Protein AF-A0A961I0B4-F1 (afdb_monomer_lite)

Sequence (140 aa):
NTEQLAGLAADLTLNHTPTVVWEIRMLVVLLFLANAFLKFVWAHRLFGYCSVLMAAVPNKADEALAYPRAEQAAELSITAARSFNRAMRSVYFALAALGWLLGPVPLIVAVVLTVGVLYRREFASHSREILLRIPPGTQT

Foldseek 3Di:
DVVVVVVVVVVVVVPPPPVVVLVVLVVLLVVLLVLLVVLLVVLVVLLVVLVVLQVVADPDCPDPCNVVSPVVSVVSNVVSVVSNVVSVLSNLVSQLSVLCSVPDVSSVVSVVVSVVVVCCCPVVDPPVVVVPDDPPPDDD

Radius of gyration: 25.48 Å; 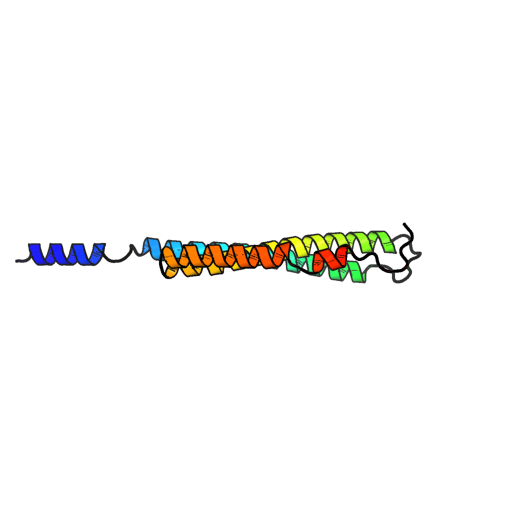chains: 1; bounding box: 40×29×90 Å

pLDDT: mean 83.79, std 14.4, range [50.91, 98.06]

Structure (mmCIF, N/CA/C/O backbone):
data_AF-A0A961I0B4-F1
#
_entry.id   AF-A0A961I0B4-F1
#
loop_
_atom_site.group_PDB
_atom_site.id
_atom_site.type_symbol
_atom_site.label_atom_id
_atom_site.label_alt_id
_atom_site.label_comp_id
_atom_site.label_asym_id
_atom_site.label_entity_id
_atom_site.label_seq_id
_atom_site.pdbx_PDB_ins_code
_atom_site.Cartn_x
_atom_site.Cartn_y
_atom_site.Cartn_z
_atom_site.occupancy
_atom_site.B_iso_or_equiv
_atom_site.auth_seq_id
_atom_site.auth_comp_id
_atom_site.auth_asym_id
_atom_site.auth_atom_id
_atom_site.pdbx_PDB_model_num
ATOM 1 N N . ASN A 1 1 ? -18.815 13.421 57.529 1.00 54.78 1 ASN A N 1
ATOM 2 C CA . ASN A 1 1 ? -19.288 13.843 56.189 1.00 54.78 1 ASN A CA 1
ATOM 3 C C . ASN A 1 1 ? -18.176 13.943 55.136 1.00 54.78 1 ASN A C 1
ATOM 5 O O . ASN A 1 1 ? -18.460 14.166 53.971 1.00 54.78 1 ASN A O 1
ATOM 9 N N . THR A 1 2 ? -16.911 13.751 55.514 1.00 59.81 2 THR A N 1
ATOM 10 C CA . THR A 1 2 ? -15.741 13.746 54.618 1.00 59.81 2 THR A CA 1
ATOM 11 C C . THR A 1 2 ? -15.567 12.429 53.852 1.00 59.81 2 THR A C 1
ATOM 13 O O . THR A 1 2 ? -15.086 12.445 52.727 1.00 59.81 2 THR A O 1
ATOM 16 N N . GLU A 1 3 ? -16.021 11.302 54.407 1.00 61.94 3 GLU A N 1
ATOM 17 C CA . GLU A 1 3 ? -15.930 9.981 53.761 1.00 61.94 3 GLU A CA 1
ATOM 18 C C . GLU A 1 3 ? -16.855 9.837 52.541 1.00 61.94 3 GLU A C 1
ATOM 20 O O . GLU A 1 3 ? -16.451 9.266 51.533 1.00 61.94 3 GLU A O 1
ATOM 25 N N . GLN A 1 4 ? -18.057 10.428 52.573 1.00 66.31 4 GLN A N 1
ATOM 26 C CA . GLN A 1 4 ? -18.955 10.463 51.406 1.00 66.31 4 GLN A CA 1
ATOM 27 C C . GLN A 1 4 ? -18.400 11.341 50.274 1.00 66.31 4 GLN A C 1
ATOM 29 O O . GLN A 1 4 ? -18.538 10.991 49.105 1.00 66.31 4 GLN A O 1
ATOM 34 N N . LEU A 1 5 ? -17.725 12.446 50.609 1.00 62.03 5 LEU A N 1
ATOM 35 C CA . LEU A 1 5 ? -17.072 13.321 49.627 1.00 62.03 5 LEU A CA 1
ATOM 36 C C . LEU A 1 5 ? -15.836 12.657 49.001 1.00 62.03 5 LEU A C 1
ATOM 38 O O . LEU A 1 5 ? -15.619 12.785 47.799 1.00 62.03 5 LEU A O 1
ATOM 42 N N . ALA A 1 6 ? -15.062 11.906 49.789 1.00 68.44 6 ALA A N 1
ATOM 43 C CA . ALA A 1 6 ? -13.939 11.114 49.291 1.00 68.44 6 ALA A CA 1
ATOM 44 C C . ALA A 1 6 ? -14.404 9.954 48.390 1.00 68.44 6 ALA A C 1
ATOM 46 O O . ALA A 1 6 ? -13.803 9.716 47.345 1.00 68.44 6 ALA A O 1
ATOM 47 N N . GLY A 1 7 ? -15.506 9.283 48.751 1.00 67.12 7 GLY A N 1
ATOM 48 C CA . GLY A 1 7 ? -16.126 8.238 47.932 1.00 67.12 7 GLY A CA 1
ATOM 49 C C . GLY A 1 7 ? -16.652 8.764 46.594 1.00 67.12 7 GLY A C 1
ATOM 50 O O . GLY A 1 7 ? -16.398 8.155 45.562 1.00 67.12 7 GLY A O 1
ATOM 51 N N . LEU A 1 8 ? -17.293 9.938 46.587 1.00 66.50 8 LEU A N 1
ATOM 52 C CA . LEU A 1 8 ? -17.751 10.605 45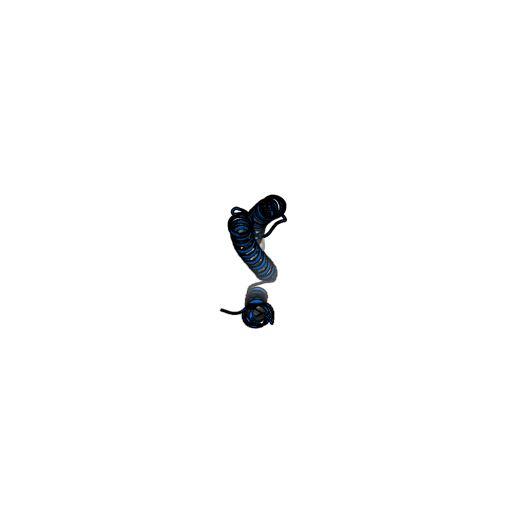.361 1.00 66.50 8 LEU A CA 1
ATOM 53 C C . LEU A 1 8 ? -16.585 11.077 44.479 1.00 66.50 8 LEU A C 1
ATOM 55 O O . LEU A 1 8 ? -16.643 10.927 43.263 1.00 66.50 8 LEU A O 1
ATOM 59 N N . ALA A 1 9 ? -15.507 11.607 45.064 1.00 62.38 9 ALA A N 1
ATOM 60 C CA . ALA A 1 9 ? -14.311 12.001 44.315 1.00 62.38 9 ALA A CA 1
ATOM 61 C C . ALA A 1 9 ? -13.579 10.792 43.692 1.00 62.38 9 ALA A C 1
ATOM 63 O O . ALA A 1 9 ? -13.066 10.879 42.573 1.00 62.38 9 ALA A O 1
ATOM 64 N N . ALA A 1 10 ? -13.562 9.650 44.384 1.00 64.56 10 ALA A N 1
ATOM 65 C CA . ALA A 1 10 ? -13.025 8.399 43.851 1.00 64.56 10 ALA A CA 1
ATOM 66 C C . ALA A 1 10 ? -13.905 7.833 42.720 1.00 64.56 10 ALA A C 1
ATOM 68 O O . ALA A 1 10 ? -13.391 7.402 41.692 1.00 64.56 10 ALA A O 1
ATOM 69 N N . ASP A 1 11 ? -15.229 7.917 42.853 1.00 63.56 11 ASP A N 1
ATOM 70 C CA . ASP A 1 11 ? -16.171 7.465 41.823 1.00 63.56 11 ASP A CA 1
ATOM 71 C C . ASP A 1 11 ? -16.140 8.372 40.570 1.00 63.56 11 ASP A C 1
ATOM 73 O O . ASP A 1 11 ? -16.215 7.902 39.435 1.00 63.56 11 ASP A O 1
ATOM 77 N N . LEU A 1 12 ? -15.901 9.679 40.740 1.00 58.78 12 LEU A N 1
ATOM 78 C CA . LEU A 1 12 ? -15.675 10.627 39.637 1.00 58.78 12 LEU A CA 1
ATOM 79 C C . LEU A 1 12 ? -14.343 10.408 38.900 1.00 58.78 12 LEU A C 1
ATOM 81 O O . LEU A 1 12 ? -14.279 10.623 37.689 1.00 58.78 12 LEU A O 1
ATOM 85 N N . THR A 1 13 ? -13.289 9.969 39.593 1.00 58.91 13 THR A N 1
ATOM 86 C CA . THR A 1 13 ? -11.993 9.667 38.954 1.00 58.91 13 THR A CA 1
ATOM 87 C C . THR A 1 13 ? -11.989 8.308 38.248 1.00 58.91 13 THR A C 1
ATOM 89 O O . THR A 1 13 ? -11.314 8.165 37.229 1.00 58.91 13 THR A O 1
ATOM 92 N N . LEU A 1 14 ? -12.793 7.342 38.707 1.00 55.94 14 LEU A N 1
ATOM 93 C CA . LEU A 1 14 ? -12.959 6.027 38.070 1.00 55.94 14 LEU A CA 1
ATOM 94 C C . LEU A 1 14 ? -13.853 6.048 36.815 1.00 55.94 14 LEU A C 1
ATOM 96 O O . LEU A 1 14 ? -13.714 5.178 35.957 1.00 55.94 14 LEU A O 1
ATOM 100 N N . ASN A 1 15 ? -14.734 7.046 36.675 1.00 54.53 15 ASN A N 1
ATOM 101 C CA . ASN A 1 15 ? -15.618 7.213 35.511 1.00 54.53 15 ASN A CA 1
ATOM 102 C C . ASN A 1 15 ? -14.997 8.008 34.346 1.00 54.53 15 ASN A C 1
ATOM 104 O O . ASN A 1 15 ? -15.609 8.134 33.281 1.00 54.53 15 ASN A O 1
ATOM 108 N N . HIS A 1 16 ? -13.770 8.516 34.487 1.00 56.84 16 HIS A N 1
ATOM 109 C CA . HIS A 1 16 ? -12.987 8.889 33.315 1.00 56.84 16 HIS A CA 1
ATOM 110 C C . HIS A 1 16 ? -12.568 7.592 32.631 1.00 56.84 16 HIS A C 1
ATOM 112 O O . HIS A 1 16 ? -11.863 6.782 33.227 1.00 56.84 16 HIS A O 1
ATOM 118 N N . THR A 1 17 ? -12.995 7.381 31.378 1.00 57.62 17 THR A N 1
ATOM 119 C CA . THR A 1 17 ? -12.351 6.374 30.518 1.00 57.62 17 THR A CA 1
ATOM 120 C C . THR A 1 17 ? -10.847 6.519 30.743 1.00 57.62 17 THR A C 1
ATOM 122 O O . THR A 1 17 ? -10.367 7.639 30.549 1.00 57.62 17 THR A O 1
ATOM 125 N N . PRO A 1 18 ? -10.129 5.480 31.221 1.00 74.38 18 PRO A N 1
ATOM 126 C CA . PRO A 1 18 ? -8.760 5.660 31.684 1.00 74.38 18 PRO A CA 1
ATOM 127 C C . PRO A 1 18 ? -7.991 6.380 30.585 1.00 74.38 18 PRO A C 1
ATOM 129 O O . PRO A 1 18 ? -8.074 5.944 29.439 1.00 74.38 18 PRO A O 1
ATOM 132 N N . THR A 1 19 ? -7.312 7.491 30.880 1.00 76.12 19 THR A N 1
ATOM 133 C CA . THR A 1 19 ? -6.620 8.319 29.868 1.00 76.12 19 THR A CA 1
ATOM 134 C C . THR A 1 19 ? -5.760 7.456 28.935 1.00 76.12 19 THR A C 1
ATOM 136 O O . THR A 1 19 ? -5.755 7.637 27.719 1.00 76.12 19 THR A O 1
ATOM 139 N N . VAL A 1 20 ? -5.185 6.396 29.507 1.00 81.88 20 VAL A N 1
ATOM 140 C CA . VAL A 1 20 ? -4.482 5.293 28.845 1.00 81.88 20 VAL A CA 1
ATOM 141 C C . VAL A 1 20 ? -5.266 4.667 27.679 1.00 81.88 20 VAL A C 1
ATOM 143 O O . VAL A 1 20 ? -4.708 4.423 26.617 1.00 81.88 20 VAL A O 1
ATOM 146 N N . VAL A 1 21 ? -6.567 4.400 27.823 1.00 83.56 21 VAL A N 1
ATOM 147 C CA . VAL A 1 21 ? -7.411 3.836 26.754 1.00 83.56 21 VAL A CA 1
ATOM 148 C C . VAL A 1 21 ? -7.504 4.797 25.573 1.00 83.56 21 VAL A C 1
ATOM 150 O O . VAL A 1 21 ? -7.456 4.360 24.426 1.00 83.56 21 VAL A O 1
ATOM 153 N N . TRP A 1 22 ? -7.631 6.098 25.827 1.00 84.25 22 TRP A N 1
ATOM 154 C CA . TRP A 1 22 ? -7.699 7.095 24.761 1.00 84.25 22 TRP A CA 1
ATOM 155 C C . TRP A 1 22 ? -6.348 7.250 24.049 1.00 84.25 22 TRP A C 1
ATOM 157 O O . TRP A 1 22 ? -6.301 7.237 22.818 1.00 84.25 22 TRP A O 1
ATOM 167 N N . GLU A 1 23 ? -5.250 7.268 24.809 1.00 87.88 23 GLU A N 1
ATOM 168 C CA . GLU A 1 23 ? -3.880 7.236 24.280 1.00 87.88 23 GLU A CA 1
ATOM 169 C C . GLU A 1 23 ? -3.641 6.002 23.399 1.00 87.88 23 GLU A C 1
ATOM 171 O O . GLU A 1 23 ? -3.147 6.127 22.279 1.00 87.88 23 GLU A O 1
ATOM 176 N N . ILE A 1 24 ? -4.069 4.814 23.843 1.00 89.56 24 ILE A N 1
ATOM 177 C CA . ILE A 1 24 ? -3.967 3.575 23.061 1.00 89.56 24 ILE A CA 1
ATOM 178 C C . ILE A 1 24 ? -4.748 3.685 21.747 1.00 89.56 24 ILE A C 1
ATOM 180 O O . ILE A 1 24 ? -4.228 3.299 20.699 1.00 89.56 24 ILE A O 1
ATOM 184 N N . ARG A 1 25 ? -5.972 4.232 21.756 1.00 88.81 25 ARG A N 1
ATOM 185 C CA . ARG A 1 25 ? -6.758 4.412 20.519 1.00 88.81 25 ARG A CA 1
ATOM 186 C C . ARG A 1 25 ? -6.023 5.300 19.515 1.00 88.81 25 ARG A C 1
ATOM 188 O O . ARG A 1 25 ? -5.968 4.967 18.331 1.00 88.81 25 ARG A O 1
ATOM 195 N N . MET A 1 26 ? -5.427 6.395 19.985 1.00 91.31 26 MET A N 1
ATOM 196 C CA . MET A 1 26 ? -4.627 7.283 19.140 1.00 91.31 26 MET A CA 1
ATOM 197 C C . MET A 1 26 ? -3.359 6.612 18.623 1.00 91.31 26 MET A C 1
ATOM 199 O O . MET A 1 26 ? -3.058 6.730 17.435 1.00 91.31 26 MET A O 1
ATOM 203 N N . LEU A 1 27 ? -2.649 5.868 19.474 1.00 94.19 27 LEU A N 1
ATOM 204 C CA . LEU A 1 27 ? -1.464 5.109 19.076 1.00 94.19 27 LEU A CA 1
ATOM 205 C C . LEU A 1 27 ? -1.790 4.078 17.995 1.00 94.19 27 LEU A C 1
ATOM 207 O O . LEU A 1 27 ? -1.016 3.930 17.054 1.00 94.19 27 LEU A O 1
ATOM 211 N N . VAL A 1 28 ? -2.944 3.411 18.072 1.00 92.50 28 VAL A N 1
ATOM 212 C CA . VAL A 1 28 ? -3.387 2.465 17.037 1.00 92.50 28 VAL A CA 1
ATOM 213 C C . VAL A 1 28 ? -3.614 3.171 15.698 1.00 92.50 28 VAL A C 1
ATOM 215 O O . VAL A 1 28 ? -3.113 2.707 14.672 1.00 92.50 28 VAL A O 1
ATOM 218 N N . VAL A 1 29 ? -4.309 4.313 15.689 1.00 94.69 29 VAL A N 1
ATOM 219 C CA . VAL A 1 29 ? -4.503 5.115 14.466 1.00 94.69 29 VAL A CA 1
ATOM 220 C C . VAL A 1 29 ? -3.157 5.576 13.904 1.00 94.69 29 VAL A C 1
ATOM 222 O O . VAL A 1 29 ? -2.893 5.412 12.709 1.00 94.69 29 VAL A O 1
ATOM 225 N N . LEU A 1 30 ? -2.283 6.106 14.763 1.00 95.88 30 LEU A N 1
ATOM 226 C CA . LEU A 1 30 ? -0.956 6.578 14.378 1.00 95.88 30 LEU A CA 1
ATOM 227 C C . LEU A 1 30 ? -0.101 5.445 13.807 1.00 95.88 30 LEU A C 1
ATOM 229 O O . LEU A 1 30 ? 0.577 5.647 12.804 1.00 95.88 30 LEU A O 1
ATOM 233 N N . LEU A 1 31 ? -0.169 4.246 14.384 1.00 96.38 31 LEU A N 1
ATOM 234 C CA . LEU A 1 31 ? 0.554 3.075 13.900 1.00 96.38 31 LEU A CA 1
ATOM 235 C C . LEU A 1 31 ? 0.099 2.686 12.491 1.00 96.38 31 LEU A C 1
ATOM 237 O O . LEU A 1 31 ? 0.945 2.441 11.630 1.00 96.38 31 LEU A O 1
ATOM 241 N N . PHE A 1 32 ? -1.209 2.690 12.207 1.00 95.69 32 PHE A N 1
ATOM 242 C CA . PHE A 1 32 ? -1.703 2.450 10.847 1.00 95.69 32 PHE A CA 1
ATOM 243 C C . PHE A 1 32 ? -1.242 3.528 9.861 1.00 95.69 32 PHE A C 1
ATOM 245 O O . PHE A 1 32 ? -0.819 3.186 8.752 1.00 95.69 32 PHE A O 1
ATOM 252 N N . LEU A 1 33 ? -1.274 4.804 10.258 1.00 95.81 33 LEU A N 1
ATOM 253 C CA . LEU A 1 33 ? -0.815 5.917 9.423 1.00 95.81 33 LEU A CA 1
ATOM 254 C C . LEU A 1 33 ? 0.693 5.862 9.162 1.00 95.81 33 LEU A C 1
ATOM 256 O O . LEU A 1 33 ? 1.107 5.964 8.010 1.00 95.81 33 LEU A O 1
ATOM 260 N N . ALA A 1 34 ? 1.514 5.624 10.185 1.00 97.19 34 ALA A N 1
ATOM 261 C CA . ALA A 1 34 ? 2.959 5.457 10.045 1.00 97.19 34 ALA A CA 1
ATOM 262 C C . ALA A 1 34 ? 3.288 4.269 9.126 1.00 97.19 34 ALA A C 1
ATOM 264 O O . ALA A 1 34 ? 4.088 4.376 8.195 1.00 97.19 34 ALA A O 1
ATOM 265 N N . ASN A 1 35 ? 2.594 3.147 9.318 1.00 95.88 35 ASN A N 1
ATOM 266 C CA . ASN A 1 35 ? 2.714 1.956 8.485 1.00 95.88 35 ASN A CA 1
ATOM 267 C C . ASN A 1 35 ? 2.267 2.190 7.026 1.00 95.88 35 ASN A C 1
ATOM 269 O O . ASN A 1 35 ? 2.815 1.565 6.112 1.00 95.88 35 ASN A O 1
ATOM 273 N N . ALA A 1 36 ? 1.283 3.062 6.784 1.00 96.62 36 ALA A N 1
ATOM 274 C CA . ALA A 1 36 ? 0.890 3.493 5.442 1.00 96.62 36 ALA A CA 1
ATOM 275 C C . ALA A 1 36 ? 1.961 4.396 4.817 1.00 96.62 36 ALA A C 1
ATOM 277 O O . ALA A 1 36 ? 2.401 4.146 3.696 1.00 96.62 36 ALA A O 1
ATOM 278 N N . PHE A 1 37 ? 2.424 5.397 5.568 1.00 97.19 37 PHE A N 1
ATOM 279 C CA . PHE A 1 37 ? 3.436 6.359 5.146 1.00 97.19 37 PHE A CA 1
ATOM 280 C C . PHE A 1 37 ? 4.731 5.672 4.702 1.00 97.19 37 PHE A C 1
ATOM 282 O O . PHE A 1 37 ? 5.193 5.910 3.588 1.00 97.19 37 PHE A O 1
ATOM 289 N N . LEU A 1 38 ? 5.266 4.740 5.498 1.00 97.06 38 LEU A N 1
ATOM 290 C CA . LEU A 1 38 ? 6.474 3.989 5.134 1.00 97.06 38 LEU A CA 1
ATOM 291 C C . LEU A 1 38 ? 6.310 3.231 3.805 1.00 97.06 38 LEU A C 1
ATOM 293 O O . LEU A 1 38 ? 7.216 3.227 2.970 1.00 97.06 38 LEU A O 1
ATOM 297 N N . LYS A 1 39 ? 5.136 2.631 3.562 1.00 94.44 39 LYS A N 1
ATOM 298 C CA . LYS A 1 39 ? 4.850 1.940 2.293 1.00 94.44 39 LYS A CA 1
ATOM 299 C C . LYS A 1 39 ? 4.699 2.898 1.117 1.00 94.44 39 LYS A C 1
ATOM 301 O O . LYS A 1 39 ? 5.097 2.530 0.010 1.00 94.44 39 LYS A O 1
ATOM 306 N N . PHE A 1 40 ? 4.150 4.094 1.335 1.00 97.38 40 PHE A N 1
ATOM 307 C CA . PHE A 1 40 ? 4.089 5.140 0.313 1.00 97.38 40 PHE A CA 1
ATOM 308 C C . PHE A 1 40 ? 5.478 5.648 -0.052 1.00 97.38 40 PHE A C 1
ATOM 310 O O . PHE A 1 40 ? 5.779 5.731 -1.237 1.00 97.38 40 PHE A O 1
ATOM 317 N N . VAL A 1 41 ? 6.340 5.915 0.932 1.00 98.06 41 VAL A N 1
ATOM 318 C CA . VAL A 1 41 ? 7.731 6.330 0.691 1.00 98.06 41 VAL A CA 1
ATOM 319 C C . VAL A 1 41 ? 8.467 5.274 -0.131 1.00 98.06 41 VAL A C 1
ATOM 321 O O . VAL A 1 41 ? 9.112 5.595 -1.129 1.00 98.06 41 VAL A O 1
ATOM 324 N N . TRP A 1 42 ? 8.317 3.999 0.236 1.00 95.94 42 TRP A N 1
ATOM 325 C CA . TRP A 1 42 ? 8.926 2.904 -0.515 1.00 95.94 42 TRP A CA 1
ATOM 326 C C . TRP A 1 42 ? 8.377 2.800 -1.945 1.00 95.94 42 TRP A C 1
ATOM 328 O O . TRP A 1 42 ? 9.150 2.688 -2.895 1.00 95.94 42 TRP A O 1
ATOM 338 N N . ALA A 1 43 ? 7.055 2.901 -2.119 1.00 97.31 43 ALA A N 1
ATOM 339 C CA . ALA A 1 43 ? 6.421 2.884 -3.436 1.00 97.31 43 ALA A CA 1
ATOM 340 C C . ALA A 1 43 ? 6.877 4.063 -4.308 1.00 97.31 43 ALA A C 1
ATOM 342 O O . ALA A 1 43 ? 7.225 3.863 -5.466 1.00 97.31 43 ALA A O 1
ATOM 343 N N . HIS A 1 44 ? 6.925 5.276 -3.750 1.00 97.56 44 HIS A N 1
ATOM 344 C CA . HIS A 1 44 ? 7.385 6.473 -4.451 1.00 97.56 44 HIS A CA 1
ATOM 345 C C . HIS A 1 44 ? 8.825 6.300 -4.931 1.00 97.56 44 HIS A C 1
ATOM 347 O O . HIS A 1 44 ? 9.125 6.595 -6.090 1.00 97.56 44 HIS A O 1
ATOM 353 N N . ARG A 1 45 ? 9.720 5.811 -4.068 1.00 97.56 45 ARG A N 1
ATOM 354 C CA . ARG A 1 45 ? 11.113 5.561 -4.449 1.00 97.56 45 ARG A CA 1
ATOM 355 C C . ARG A 1 45 ? 11.193 4.598 -5.633 1.00 97.56 45 ARG A C 1
ATOM 357 O O . ARG A 1 45 ? 11.938 4.843 -6.576 1.00 97.56 45 ARG A O 1
ATOM 364 N N . LEU A 1 46 ? 10.381 3.548 -5.609 1.00 96.81 46 LEU A N 1
ATOM 365 C CA . LEU A 1 46 ? 10.358 2.538 -6.655 1.00 96.81 46 LEU A CA 1
ATOM 366 C C . LEU A 1 46 ? 9.754 3.046 -7.974 1.00 96.81 46 LEU A C 1
ATOM 368 O O . LEU A 1 46 ? 10.278 2.731 -9.038 1.00 96.81 46 LEU A O 1
ATOM 372 N N . PHE A 1 47 ? 8.728 3.901 -7.916 1.00 97.62 47 PHE A N 1
ATOM 373 C CA . PHE A 1 47 ? 8.235 4.621 -9.094 1.00 97.62 47 PHE A CA 1
ATOM 374 C C . PHE A 1 47 ? 9.293 5.564 -9.679 1.00 97.62 47 PHE A C 1
ATOM 376 O O . PHE A 1 47 ? 9.409 5.660 -10.897 1.00 97.62 47 PHE A O 1
ATOM 383 N N . GLY A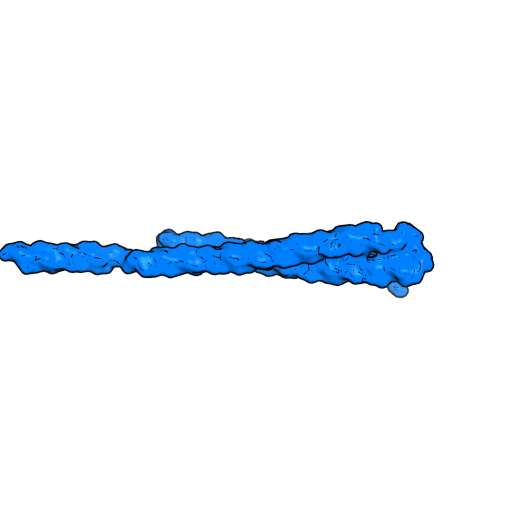 1 48 ? 10.105 6.205 -8.833 1.00 97.06 48 GLY A N 1
ATOM 384 C CA . GLY A 1 48 ? 11.252 6.997 -9.283 1.00 97.06 48 GLY A CA 1
ATOM 385 C C . GLY A 1 48 ? 12.313 6.149 -9.994 1.00 97.06 48 GLY A C 1
ATOM 386 O O . GLY A 1 48 ? 12.837 6.549 -11.025 1.00 97.06 48 GLY A O 1
ATOM 387 N N . TYR A 1 49 ? 12.601 4.943 -9.500 1.00 97.00 49 TYR A N 1
ATOM 388 C CA . TYR A 1 49 ? 13.499 4.014 -10.198 1.00 97.00 49 TYR A CA 1
ATOM 389 C C . TYR A 1 49 ? 12.923 3.527 -11.524 1.00 97.00 49 TYR A C 1
ATOM 391 O O . TYR A 1 49 ? 13.644 3.464 -12.516 1.00 97.00 49 TYR A O 1
ATOM 399 N N . CYS A 1 50 ? 11.622 3.244 -11.556 1.00 97.44 50 CYS A N 1
ATOM 400 C CA . CYS A 1 50 ? 10.921 2.896 -12.782 1.00 97.44 50 CYS A CA 1
ATOM 401 C C . CYS A 1 50 ? 11.019 4.018 -13.825 1.00 97.44 50 CYS A C 1
ATOM 403 O O . CYS A 1 50 ? 11.324 3.729 -14.976 1.00 97.44 50 CYS A O 1
ATOM 405 N N . SER A 1 51 ? 10.802 5.285 -13.453 1.00 97.31 51 SER A N 1
ATOM 406 C CA . SER A 1 51 ? 10.854 6.394 -14.417 1.00 97.31 51 SER A CA 1
ATOM 407 C C . SER A 1 51 ? 12.253 6.590 -15.002 1.00 97.31 51 SER A C 1
ATOM 409 O O . SER A 1 51 ? 12.389 6.773 -16.210 1.00 97.31 51 SER A O 1
ATOM 411 N N . VAL A 1 52 ? 13.295 6.477 -14.172 1.00 97.44 52 VAL A N 1
ATOM 412 C CA . VAL A 1 52 ? 14.691 6.522 -14.632 1.00 97.44 52 VAL A CA 1
ATOM 413 C C . VAL A 1 52 ? 14.991 5.359 -15.575 1.00 97.44 52 VAL A C 1
ATOM 415 O O . VAL A 1 52 ? 15.616 5.559 -16.613 1.00 97.44 52 VAL A O 1
ATOM 418 N N . LEU A 1 53 ? 14.525 4.150 -15.253 1.00 95.62 53 LEU A N 1
ATOM 419 C CA . LEU A 1 53 ? 14.782 2.979 -16.084 1.00 95.62 53 LEU A CA 1
ATOM 420 C C . LEU A 1 53 ? 14.023 3.028 -17.413 1.00 95.62 53 LEU A C 1
ATOM 422 O O . LEU A 1 53 ? 14.606 2.703 -18.442 1.00 95.62 53 LEU A O 1
ATOM 426 N N . MET A 1 54 ? 12.775 3.509 -17.412 1.00 95.25 54 MET A N 1
ATOM 427 C CA . MET A 1 54 ? 12.010 3.779 -18.635 1.00 95.25 54 MET A CA 1
ATOM 428 C C . MET A 1 54 ? 12.731 4.786 -19.535 1.00 95.25 54 MET A C 1
ATOM 430 O O . MET A 1 54 ? 12.797 4.579 -20.740 1.00 95.25 54 MET A O 1
ATOM 434 N N . ALA A 1 55 ? 13.323 5.836 -18.960 1.00 96.25 55 ALA A N 1
ATOM 435 C CA . ALA A 1 55 ? 14.117 6.807 -19.713 1.00 96.25 55 ALA A CA 1
ATOM 436 C C . ALA A 1 55 ? 15.436 6.225 -20.264 1.00 96.25 55 ALA A C 1
ATOM 438 O O . ALA A 1 55 ? 16.018 6.791 -21.185 1.00 96.25 55 ALA A O 1
ATOM 439 N N . ALA A 1 56 ? 15.909 5.102 -19.715 1.00 94.88 56 ALA A N 1
ATOM 440 C CA . ALA A 1 56 ? 17.103 4.393 -20.173 1.00 94.88 56 ALA A CA 1
ATOM 441 C C . ALA A 1 56 ? 16.808 3.291 -21.211 1.00 94.88 56 ALA A C 1
ATOM 443 O O . ALA A 1 56 ? 17.746 2.637 -21.689 1.00 94.88 56 ALA A O 1
ATOM 444 N N . VAL A 1 57 ? 15.534 3.050 -21.545 1.00 95.94 57 VAL A N 1
ATOM 445 C CA . VAL A 1 57 ? 15.138 2.119 -22.608 1.00 95.94 57 VAL A CA 1
ATOM 446 C C . VAL A 1 57 ? 15.540 2.718 -23.963 1.00 95.94 57 VAL A C 1
ATOM 448 O O . VAL A 1 57 ? 15.165 3.852 -24.258 1.00 95.94 57 VAL A O 1
ATOM 451 N N . PRO A 1 58 ? 16.303 1.989 -24.797 1.00 94.75 58 PRO A N 1
ATOM 452 C CA . PRO A 1 58 ? 16.566 2.401 -26.169 1.00 94.75 58 PRO A CA 1
ATOM 453 C C . PRO A 1 58 ? 15.294 2.705 -26.969 1.00 94.75 58 PRO A C 1
ATOM 455 O O . PRO A 1 58 ? 14.320 1.961 -26.911 1.00 94.75 58 PRO A O 1
ATOM 458 N N . ASN A 1 59 ? 15.325 3.770 -27.774 1.00 92.62 59 ASN A N 1
ATOM 459 C CA . ASN A 1 59 ? 14.184 4.160 -28.614 1.00 92.62 59 ASN A CA 1
ATOM 460 C C . ASN A 1 59 ? 13.934 3.189 -29.775 1.00 92.62 59 ASN A C 1
ATOM 462 O O . ASN A 1 59 ? 12.825 3.119 -30.302 1.00 92.62 59 ASN A O 1
ATOM 466 N N . LYS A 1 60 ? 14.977 2.480 -30.213 1.00 92.88 60 LYS A N 1
ATOM 467 C CA . LYS A 1 60 ? 14.886 1.508 -31.294 1.00 92.88 60 LYS A CA 1
ATOM 468 C C . LYS A 1 60 ? 14.578 0.129 -30.716 1.00 92.88 60 LYS A C 1
ATOM 470 O O . LYS A 1 60 ? 15.331 -0.386 -29.894 1.00 92.88 60 LYS A O 1
ATOM 475 N N . ALA A 1 61 ? 13.461 -0.455 -31.141 1.00 87.94 61 ALA A N 1
ATOM 476 C CA . ALA A 1 61 ? 12.962 -1.717 -30.596 1.00 87.94 61 ALA A CA 1
ATOM 477 C C . ALA A 1 61 ? 13.817 -2.943 -30.972 1.00 87.94 61 ALA A C 1
ATOM 479 O O . ALA A 1 61 ? 13.736 -3.966 -30.299 1.00 87.94 61 ALA A O 1
ATOM 480 N N . ASP A 1 62 ? 14.623 -2.848 -32.031 1.00 91.00 62 ASP A N 1
ATOM 481 C CA . ASP A 1 62 ? 15.540 -3.892 -32.503 1.00 91.00 62 ASP A CA 1
ATOM 482 C C . ASP A 1 62 ? 16.857 -3.948 -31.710 1.00 91.00 62 ASP A C 1
ATOM 484 O O . ASP A 1 62 ? 17.624 -4.903 -31.844 1.00 91.00 62 ASP A O 1
ATOM 488 N N . GLU A 1 63 ? 17.128 -2.965 -30.846 1.00 92.06 63 GLU A N 1
ATOM 489 C CA . GLU A 1 63 ? 18.293 -3.008 -29.969 1.00 92.06 63 GLU A CA 1
ATOM 490 C C . GLU A 1 63 ? 18.138 -4.094 -28.897 1.00 92.06 63 GLU A C 1
ATOM 492 O O . GLU A 1 63 ? 17.142 -4.155 -28.176 1.00 92.06 63 GLU A O 1
ATOM 497 N N . ALA A 1 64 ? 19.182 -4.909 -28.715 1.00 92.00 64 ALA A N 1
ATOM 498 C CA . ALA A 1 64 ? 19.173 -6.059 -27.803 1.00 92.00 64 ALA A CA 1
ATOM 499 C C . ALA A 1 64 ? 18.803 -5.716 -26.343 1.00 92.00 64 ALA A C 1
ATOM 501 O O . ALA A 1 64 ? 18.359 -6.585 -25.596 1.00 92.00 64 ALA A O 1
ATOM 502 N N . LEU A 1 65 ? 18.983 -4.458 -25.922 1.00 92.88 65 LEU A N 1
ATOM 503 C CA . LEU A 1 65 ? 18.669 -3.983 -24.571 1.00 92.88 65 LEU A CA 1
ATOM 504 C C . LEU A 1 65 ? 17.287 -3.325 -24.439 1.00 92.88 65 LEU A C 1
ATOM 506 O O . LEU A 1 65 ? 16.891 -3.025 -23.313 1.00 92.88 65 LEU A O 1
ATOM 510 N N . ALA A 1 66 ? 16.553 -3.106 -25.536 1.00 93.56 66 ALA A N 1
ATOM 511 C CA . ALA A 1 66 ? 15.244 -2.454 -25.514 1.00 93.56 66 ALA A CA 1
ATOM 512 C C . ALA A 1 66 ? 14.238 -3.236 -24.662 1.00 93.56 66 ALA A C 1
ATOM 514 O O . ALA A 1 66 ? 13.756 -2.733 -23.644 1.00 93.56 66 ALA A O 1
ATOM 515 N N . TYR A 1 67 ? 13.986 -4.494 -25.027 1.00 93.56 67 TYR A N 1
ATOM 516 C CA . TYR A 1 67 ? 13.023 -5.333 -24.319 1.00 93.56 67 TYR A CA 1
ATOM 517 C C . TYR A 1 67 ? 13.456 -5.669 -22.879 1.00 93.56 67 TYR A C 1
ATOM 519 O O . TYR A 1 67 ? 12.660 -5.427 -21.972 1.00 93.56 67 TYR A O 1
ATOM 527 N N . PRO A 1 68 ? 14.709 -6.101 -22.604 1.00 94.62 68 PRO A N 1
ATOM 528 C CA . PRO A 1 68 ? 15.134 -6.384 -21.231 1.00 94.62 68 PRO A CA 1
ATOM 529 C C . PRO A 1 68 ? 15.014 -5.183 -20.282 1.00 94.62 68 PRO A C 1
ATOM 531 O O . PRO A 1 68 ? 14.622 -5.344 -19.129 1.00 94.62 68 PRO A O 1
ATOM 534 N N . ARG A 1 69 ? 15.311 -3.953 -20.737 1.00 94.06 69 ARG A N 1
ATOM 535 C CA . ARG A 1 69 ? 15.133 -2.757 -19.891 1.00 94.06 69 ARG A CA 1
ATOM 536 C C . ARG A 1 69 ? 13.668 -2.394 -19.689 1.00 94.06 69 ARG A C 1
ATOM 538 O O . ARG A 1 69 ? 13.300 -1.968 -18.594 1.00 94.06 69 ARG A O 1
ATOM 545 N N . ALA A 1 70 ? 12.838 -2.558 -20.717 1.00 95.19 70 ALA A N 1
ATOM 546 C CA . ALA A 1 70 ? 11.401 -2.343 -20.600 1.00 95.19 70 ALA A CA 1
ATOM 547 C C . ALA A 1 70 ? 10.766 -3.336 -19.609 1.00 95.19 70 ALA A C 1
ATOM 549 O O . ALA A 1 70 ? 9.952 -2.934 -18.779 1.00 95.19 70 ALA A O 1
ATOM 550 N N . GLU A 1 71 ? 11.192 -4.600 -19.635 1.00 95.25 71 GLU A N 1
ATOM 551 C CA . GLU A 1 71 ? 10.769 -5.634 -18.687 1.00 95.25 71 GLU A CA 1
ATOM 552 C C . GLU A 1 71 ? 11.164 -5.277 -17.249 1.00 95.25 71 GLU A C 1
ATOM 554 O O . GLU A 1 71 ? 10.312 -5.247 -16.363 1.00 95.25 71 GLU A O 1
ATOM 559 N N . GLN A 1 72 ? 12.419 -4.885 -17.017 1.00 95.75 72 GLN A N 1
ATOM 560 C CA . GLN A 1 72 ? 1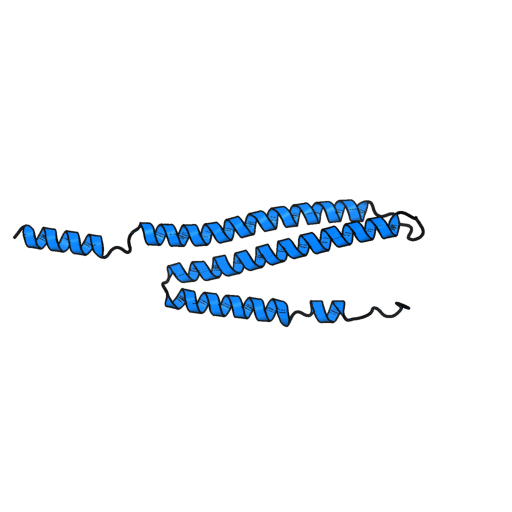2.859 -4.434 -15.693 1.00 95.75 72 GLN A CA 1
ATOM 561 C C . GLN A 1 72 ? 12.052 -3.220 -15.195 1.00 95.75 72 GLN A C 1
ATOM 563 O O . GLN A 1 72 ? 11.686 -3.147 -14.019 1.00 95.75 72 GLN A O 1
ATOM 568 N N . ALA A 1 73 ? 11.736 -2.261 -16.073 1.00 96.56 73 ALA A N 1
ATOM 569 C CA . ALA A 1 73 ? 10.892 -1.123 -15.713 1.00 96.56 73 ALA A CA 1
ATOM 570 C C . AL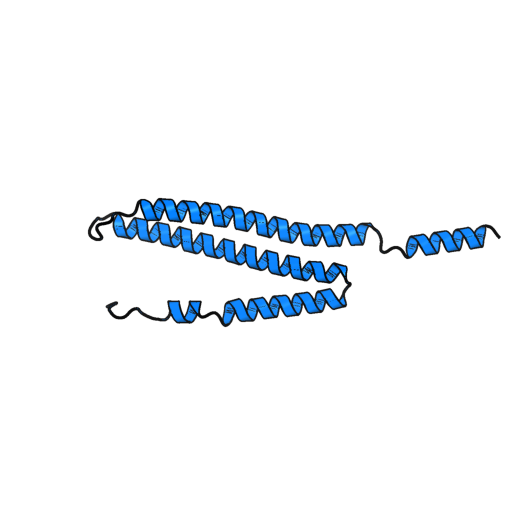A A 1 73 ? 9.469 -1.572 -15.343 1.00 96.56 73 ALA A C 1
ATOM 572 O O . ALA A 1 73 ? 8.907 -1.101 -14.349 1.00 96.56 73 ALA A O 1
ATOM 573 N N . ALA A 1 74 ? 8.907 -2.529 -16.085 1.00 95.56 74 ALA A N 1
ATOM 574 C CA . ALA A 1 74 ? 7.614 -3.121 -15.771 1.00 95.56 74 ALA A CA 1
ATOM 575 C C . ALA A 1 74 ? 7.624 -3.810 -14.396 1.00 95.56 74 ALA A C 1
ATOM 577 O O . ALA A 1 74 ? 6.722 -3.570 -13.590 1.00 95.56 74 ALA A O 1
ATOM 578 N N . GLU A 1 75 ? 8.659 -4.589 -14.068 1.00 95.81 75 GLU A N 1
ATOM 579 C CA . GLU A 1 75 ? 8.787 -5.241 -12.759 1.00 95.81 75 GLU A CA 1
ATOM 580 C C . GLU A 1 75 ? 8.852 -4.238 -11.599 1.00 95.81 75 GLU A C 1
ATOM 582 O O . GLU A 1 75 ? 8.179 -4.419 -10.570 1.00 95.81 75 GLU A O 1
ATOM 587 N N . LEU A 1 76 ? 9.616 -3.150 -11.761 1.00 95.75 76 LEU A N 1
ATOM 588 C CA . LEU A 1 76 ? 9.678 -2.066 -10.776 1.00 95.75 76 LEU A CA 1
ATOM 589 C C . LEU A 1 76 ? 8.306 -1.406 -10.611 1.00 95.75 76 LEU A C 1
ATOM 591 O O . LEU A 1 76 ? 7.851 -1.228 -9.479 1.00 95.75 76 LEU A O 1
ATOM 595 N N . SER A 1 77 ? 7.611 -1.114 -11.713 1.00 95.12 77 SER A N 1
ATOM 596 C CA . SER A 1 77 ? 6.270 -0.517 -11.700 1.00 95.12 77 SER A CA 1
ATOM 597 C C . SER A 1 77 ? 5.244 -1.405 -10.991 1.00 95.12 77 SER A C 1
ATOM 599 O O . SER A 1 77 ? 4.546 -0.955 -10.078 1.00 95.12 77 SER A O 1
ATOM 601 N N . ILE A 1 78 ? 5.201 -2.700 -11.324 1.00 92.81 78 ILE A N 1
ATOM 602 C CA . ILE A 1 78 ? 4.316 -3.687 -10.685 1.00 92.81 78 ILE A CA 1
ATOM 603 C C . ILE A 1 78 ? 4.588 -3.745 -9.181 1.00 92.81 78 ILE A C 1
ATOM 605 O O . ILE A 1 78 ? 3.675 -3.789 -8.351 1.00 92.81 78 ILE A O 1
ATOM 609 N N . THR A 1 79 ? 5.859 -3.748 -8.800 1.00 93.31 79 THR A N 1
ATOM 610 C CA . THR A 1 79 ? 6.268 -3.810 -7.399 1.00 93.31 79 THR A CA 1
ATOM 611 C C . THR A 1 79 ? 5.916 -2.519 -6.648 1.00 93.31 79 THR A C 1
ATOM 613 O O . THR A 1 79 ? 5.412 -2.583 -5.519 1.00 93.31 79 THR A O 1
ATOM 616 N N . ALA A 1 80 ? 6.073 -1.358 -7.286 1.00 94.25 80 ALA A N 1
ATOM 617 C CA . ALA A 1 80 ? 5.699 -0.059 -6.735 1.00 94.25 80 ALA A CA 1
ATOM 618 C C . ALA A 1 80 ? 4.184 0.031 -6.520 1.00 94.25 80 ALA A C 1
ATOM 620 O O . ALA A 1 80 ? 3.730 0.337 -5.413 1.00 94.25 80 ALA A O 1
ATOM 621 N N . ALA A 1 81 ? 3.401 -0.357 -7.529 1.00 93.38 81 ALA A N 1
ATOM 622 C CA . ALA A 1 81 ? 1.945 -0.403 -7.472 1.00 93.38 81 ALA A CA 1
ATOM 623 C C . ALA A 1 81 ? 1.433 -1.341 -6.366 1.00 93.38 81 ALA A C 1
ATOM 625 O O . ALA A 1 81 ? 0.501 -0.995 -5.636 1.00 93.38 81 ALA A O 1
ATOM 626 N N . ARG A 1 82 ? 2.069 -2.505 -6.164 1.00 91.69 82 ARG A N 1
ATOM 627 C CA . ARG A 1 82 ? 1.734 -3.413 -5.050 1.00 91.69 82 ARG A CA 1
ATOM 628 C C . ARG A 1 82 ? 1.939 -2.751 -3.689 1.00 91.69 82 ARG A C 1
ATOM 630 O O . ARG A 1 82 ? 1.068 -2.851 -2.823 1.00 91.69 82 ARG A O 1
ATOM 637 N N . SER A 1 83 ? 3.064 -2.065 -3.477 1.00 92.19 83 SER A N 1
ATOM 638 C CA . SER A 1 83 ? 3.293 -1.346 -2.217 1.00 92.19 83 SER A CA 1
ATOM 639 C C . SER A 1 83 ? 2.331 -0.180 -2.030 1.00 92.19 83 SER A C 1
ATOM 641 O O . SER A 1 83 ? 1.776 -0.029 -0.943 1.00 92.19 83 SER A O 1
ATOM 643 N N . PHE A 1 84 ? 2.063 0.578 -3.092 1.00 93.06 84 PHE A N 1
ATOM 644 C CA . PHE A 1 84 ? 1.091 1.666 -3.081 1.00 93.06 84 PHE A CA 1
ATOM 645 C C . PHE A 1 84 ? -0.304 1.173 -2.675 1.00 93.06 84 PHE A C 1
ATOM 647 O O . PHE A 1 84 ? -0.933 1.730 -1.779 1.00 93.06 84 PHE A O 1
ATOM 654 N N . ASN A 1 85 ? -0.763 0.057 -3.246 1.00 91.50 85 ASN A N 1
ATOM 655 C CA . ASN A 1 85 ? -2.041 -0.544 -2.870 1.00 91.50 85 ASN A CA 1
ATOM 656 C C . ASN A 1 85 ? -2.056 -1.029 -1.414 1.00 91.50 85 ASN A C 1
ATOM 658 O O . ASN A 1 85 ? -3.043 -0.807 -0.710 1.00 91.50 85 ASN A O 1
ATOM 662 N N . ARG A 1 86 ? -0.962 -1.617 -0.910 1.00 90.88 86 ARG A N 1
ATOM 663 C CA . ARG A 1 86 ? -0.845 -1.967 0.520 1.00 90.88 86 ARG A CA 1
ATOM 664 C C . ARG A 1 86 ? -0.861 -0.737 1.433 1.00 90.88 86 ARG A C 1
ATOM 666 O O . ARG A 1 86 ? -1.418 -0.806 2.531 1.00 90.88 86 ARG A O 1
ATOM 673 N N . ALA A 1 87 ? -0.275 0.375 0.997 1.00 94.06 87 ALA A N 1
ATOM 674 C CA . ALA A 1 87 ? -0.324 1.646 1.712 1.00 94.06 87 ALA A CA 1
ATOM 675 C C . ALA A 1 87 ? -1.763 2.179 1.775 1.00 94.06 87 ALA A C 1
ATOM 677 O O . ALA A 1 87 ? -2.266 2.433 2.866 1.00 94.06 87 ALA A O 1
ATOM 678 N N . MET A 1 88 ? -2.471 2.206 0.640 1.00 92.56 88 MET A N 1
ATOM 679 C CA . MET A 1 88 ? -3.890 2.580 0.568 1.00 92.56 88 MET A CA 1
ATOM 680 C C . MET A 1 88 ? -4.767 1.734 1.499 1.00 92.56 88 MET A C 1
ATOM 682 O O . MET A 1 88 ? -5.591 2.282 2.224 1.00 92.56 88 MET A O 1
ATOM 686 N N . ARG A 1 89 ? -4.558 0.408 1.542 1.00 92.06 89 ARG A N 1
ATOM 687 C CA . ARG A 1 89 ? -5.251 -0.474 2.502 1.00 92.06 89 ARG A CA 1
ATOM 688 C C . ARG A 1 89 ? -5.004 -0.052 3.947 1.00 92.06 89 ARG A C 1
ATOM 690 O O . ARG A 1 89 ? -5.945 0.025 4.725 1.00 92.06 89 ARG A O 1
ATOM 697 N N . SER A 1 90 ? -3.755 0.263 4.284 1.00 94.00 90 SER A N 1
ATOM 698 C CA . SER A 1 90 ? -3.382 0.717 5.630 1.00 94.00 90 SER A CA 1
ATOM 699 C C . SER A 1 90 ? -4.068 2.044 5.996 1.00 94.00 90 SER A C 1
ATOM 701 O O . SER A 1 90 ? -4.512 2.190 7.130 1.00 94.00 90 SER A O 1
ATOM 703 N N . VAL A 1 91 ? -4.238 2.969 5.039 1.00 94.06 91 VAL A N 1
ATOM 704 C CA . VAL A 1 91 ? -5.008 4.215 5.240 1.00 94.06 91 VAL A CA 1
ATOM 705 C C . VAL A 1 91 ? -6.476 3.922 5.534 1.00 94.06 91 VAL A C 1
ATOM 707 O O . VAL A 1 91 ? -7.032 4.507 6.458 1.00 94.06 91 VAL A O 1
ATOM 710 N N . TYR A 1 92 ? -7.110 2.999 4.805 1.00 91.81 92 TYR A N 1
ATOM 711 C CA . TYR A 1 92 ? -8.505 2.650 5.084 1.00 91.81 92 TYR A CA 1
ATOM 712 C C . TYR A 1 92 ? -8.682 2.068 6.491 1.00 91.81 92 TYR A C 1
ATOM 714 O O . TYR A 1 92 ? -9.616 2.448 7.190 1.00 91.81 92 TYR A O 1
ATOM 722 N N . PHE A 1 93 ? -7.756 1.222 6.951 1.00 90.88 93 PHE A N 1
ATOM 723 C CA . PHE A 1 93 ? -7.782 0.730 8.332 1.00 90.88 93 PHE A CA 1
ATOM 724 C C . PHE A 1 93 ? -7.509 1.827 9.367 1.00 90.88 93 PHE A C 1
ATOM 726 O O . PHE A 1 93 ? -8.124 1.802 10.430 1.00 90.88 93 PHE A O 1
ATOM 733 N N . ALA A 1 94 ? -6.668 2.821 9.062 1.00 93.44 94 ALA A N 1
ATOM 734 C CA . ALA A 1 94 ? -6.511 3.995 9.922 1.00 93.44 94 ALA A CA 1
ATOM 735 C C . ALA A 1 94 ? -7.830 4.774 10.058 1.00 93.44 94 ALA A C 1
ATOM 737 O O . ALA A 1 94 ? -8.225 5.128 11.166 1.00 93.44 94 ALA A O 1
ATOM 738 N N . LEU A 1 95 ? -8.544 4.988 8.945 1.00 90.12 95 LEU A N 1
ATOM 739 C CA . LEU A 1 95 ? -9.860 5.634 8.945 1.00 90.12 95 LEU A CA 1
ATOM 740 C C . LEU A 1 95 ? -10.905 4.804 9.705 1.00 90.12 95 LEU A C 1
ATOM 742 O O . LEU A 1 95 ? -11.707 5.364 10.446 1.00 90.12 95 LEU A O 1
ATOM 746 N N . ALA A 1 96 ? -10.868 3.474 9.585 1.00 91.00 96 ALA A N 1
ATOM 747 C CA . ALA A 1 96 ? -11.722 2.592 10.376 1.00 91.00 96 ALA A CA 1
ATOM 748 C C . ALA A 1 96 ? -11.428 2.709 11.880 1.00 91.00 96 ALA A C 1
ATOM 750 O O . ALA A 1 96 ? -12.348 2.810 12.691 1.00 91.00 96 ALA A O 1
ATOM 751 N N . ALA A 1 97 ? -10.144 2.751 12.247 1.00 90.12 97 ALA A N 1
ATOM 752 C CA . ALA A 1 97 ? -9.695 2.905 13.626 1.00 90.12 97 ALA A CA 1
ATOM 753 C C . ALA A 1 97 ? -10.099 4.262 14.229 1.00 90.12 97 ALA A C 1
ATOM 755 O O . ALA A 1 97 ? -10.358 4.325 15.428 1.00 90.12 97 ALA A O 1
ATOM 756 N N . LEU A 1 98 ? -10.254 5.325 13.427 1.00 90.06 98 LEU A N 1
ATOM 757 C CA . LEU A 1 98 ? -10.843 6.585 13.904 1.00 90.06 98 LEU A CA 1
ATOM 758 C C . LEU A 1 98 ? -12.284 6.398 14.398 1.00 90.06 98 LEU A C 1
ATOM 760 O O . LEU A 1 98 ? -12.677 7.036 15.371 1.00 90.06 98 LEU A O 1
ATOM 764 N N . GLY A 1 99 ? -13.054 5.484 13.796 1.00 88.81 99 GLY A N 1
ATOM 765 C CA . GLY A 1 99 ? -14.391 5.124 14.276 1.00 88.81 99 GLY A CA 1
ATOM 766 C C . GLY A 1 99 ? -14.376 4.610 15.719 1.00 88.81 99 GLY A C 1
ATOM 767 O O . GLY A 1 99 ? -15.296 4.889 16.482 1.00 88.81 99 GLY A O 1
ATOM 768 N N . TRP A 1 100 ? -13.291 3.959 16.150 1.00 88.38 100 TRP A N 1
ATOM 769 C CA . TRP A 1 100 ? -13.131 3.502 17.533 1.00 88.38 100 TRP A CA 1
ATOM 770 C C . TRP A 1 100 ? -13.095 4.635 18.558 1.00 88.38 100 TRP A C 1
ATOM 772 O O . TRP A 1 100 ? -13.471 4.437 19.715 1.00 88.38 100 TRP A O 1
ATOM 782 N N . LEU A 1 101 ? -12.691 5.839 18.145 1.00 84.94 101 LEU A N 1
ATOM 783 C CA . LEU A 1 101 ? -12.701 7.011 19.018 1.00 84.94 101 LEU A CA 1
ATOM 784 C C . LEU A 1 101 ? -14.125 7.376 19.459 1.00 84.94 101 LEU A C 1
ATOM 786 O O . LEU A 1 101 ? -14.295 7.860 20.574 1.00 84.94 101 LEU A O 1
ATOM 790 N N . LEU A 1 102 ? -15.135 7.068 18.636 1.00 84.62 102 LEU A N 1
ATOM 791 C CA . LEU A 1 102 ? -16.558 7.292 18.920 1.00 84.62 102 LEU A CA 1
ATOM 792 C C . LEU A 1 102 ? -17.209 6.143 19.714 1.00 84.62 102 LEU A C 1
ATOM 794 O O . LEU A 1 102 ? -18.352 6.268 20.146 1.00 84.62 102 LEU A O 1
ATOM 798 N N . GLY A 1 103 ? -16.506 5.021 19.903 1.00 85.56 103 GLY A N 1
ATOM 799 C CA . GLY A 1 103 ? -16.982 3.856 20.649 1.00 85.56 103 GLY A CA 1
ATOM 800 C C . GLY A 1 103 ? -16.918 2.536 19.865 1.00 85.56 103 GLY A C 1
ATOM 801 O O . GLY A 1 103 ? -16.440 2.490 18.729 1.00 85.56 103 GLY A O 1
ATOM 802 N N . PRO A 1 104 ? -17.400 1.430 20.461 1.00 85.50 104 PRO A N 1
ATOM 803 C CA . PRO A 1 104 ? -17.312 0.095 19.863 1.00 85.50 104 PRO A CA 1
ATOM 804 C C . PRO A 1 104 ? -18.262 -0.107 18.671 1.00 85.50 104 PRO A C 1
ATOM 806 O O . PRO A 1 104 ? -17.883 -0.746 17.693 1.00 85.50 104 PRO A O 1
ATOM 809 N N . VAL A 1 105 ? -19.476 0.455 18.709 1.00 89.56 105 VAL A N 1
ATOM 810 C CA . VAL A 1 105 ? -20.444 0.324 17.603 1.00 89.56 105 VAL A CA 1
ATOM 811 C C . VAL A 1 105 ? -19.959 1.055 16.340 1.00 89.56 105 VAL A C 1
ATOM 813 O O . VAL A 1 105 ? -19.918 0.422 15.282 1.00 89.56 105 VAL A O 1
ATOM 816 N N . PRO A 1 106 ? -19.509 2.327 16.408 1.00 85.25 106 PRO A N 1
ATOM 817 C CA . PRO A 1 106 ? -18.950 3.008 15.241 1.00 85.25 106 PRO A CA 1
ATOM 818 C C . PRO A 1 106 ? -17.705 2.320 14.668 1.00 85.25 106 PRO A C 1
ATOM 820 O O . PRO A 1 106 ? -17.536 2.319 13.452 1.00 85.25 106 PRO A O 1
ATOM 823 N N . LEU A 1 107 ? -16.869 1.679 15.499 1.00 83.44 107 LEU A N 1
ATOM 824 C CA . LEU A 1 107 ? -15.748 0.858 15.023 1.00 83.44 107 LEU A CA 1
ATOM 825 C C . LEU A 1 107 ? -16.221 -0.298 14.134 1.00 83.44 107 LEU A C 1
ATOM 827 O O . LEU A 1 107 ? -15.703 -0.466 13.032 1.00 83.44 107 LEU A O 1
ATOM 831 N N . ILE A 1 108 ? -17.204 -1.083 14.588 1.00 88.75 108 ILE A N 1
ATOM 832 C CA . ILE A 1 108 ? -17.726 -2.224 13.818 1.00 88.75 108 ILE A CA 1
ATOM 833 C C . ILE A 1 108 ? -18.263 -1.740 12.468 1.00 88.75 108 ILE A C 1
ATOM 835 O O . ILE A 1 108 ? -17.906 -2.292 11.427 1.00 88.75 108 ILE A O 1
ATOM 839 N N . VAL A 1 109 ? -19.059 -0.667 12.474 1.00 89.69 109 VAL A N 1
ATOM 840 C CA . VAL A 1 109 ? -19.593 -0.060 11.246 1.00 89.69 109 VAL A CA 1
ATOM 841 C C . VAL A 1 109 ? -18.460 0.404 10.328 1.00 89.69 109 VAL A C 1
ATOM 843 O O . VAL A 1 109 ? -18.466 0.088 9.139 1.00 89.69 109 VAL A O 1
ATOM 846 N N . ALA A 1 110 ? -17.454 1.099 10.863 1.00 87.12 110 ALA A N 1
ATOM 847 C CA . ALA A 1 110 ? -16.336 1.611 10.078 1.00 87.12 110 ALA A CA 1
ATOM 848 C C . ALA A 1 110 ? -15.476 0.489 9.469 1.00 87.12 110 ALA A C 1
ATOM 850 O O . ALA A 1 110 ? -15.028 0.611 8.326 1.00 87.12 110 ALA A O 1
ATOM 851 N N . VAL A 1 111 ? -15.289 -0.628 10.181 1.00 88.06 111 VAL A N 1
ATOM 852 C CA . VAL A 1 111 ? -14.601 -1.822 9.664 1.00 88.06 111 VAL A CA 1
ATOM 853 C C . VAL A 1 111 ? -15.408 -2.471 8.544 1.00 88.06 111 VAL A C 1
ATOM 855 O O . VAL A 1 111 ? -14.849 -2.733 7.481 1.00 88.06 111 VAL A O 1
ATOM 858 N N . VAL A 1 112 ? -16.715 -2.682 8.731 1.00 90.88 112 VAL A N 1
ATOM 859 C CA . VAL A 1 112 ? -17.590 -3.270 7.701 1.00 90.88 112 VAL A CA 1
ATOM 860 C C . VAL A 1 112 ? -17.611 -2.403 6.442 1.00 90.88 112 VAL A C 1
ATOM 862 O O . VAL A 1 112 ? -17.419 -2.918 5.341 1.00 90.88 112 VAL A O 1
ATOM 865 N N . LEU A 1 113 ? -17.764 -1.083 6.591 1.00 88.94 113 LEU A N 1
ATOM 866 C CA . LEU A 1 113 ? -17.697 -0.140 5.473 1.00 88.94 113 LEU A CA 1
ATOM 867 C C . LEU A 1 113 ? -16.335 -0.188 4.777 1.00 88.94 113 LEU A C 1
ATOM 869 O O . LEU A 1 113 ? -16.275 -0.233 3.551 1.00 88.94 113 LEU A O 1
ATOM 873 N N . THR A 1 114 ? -15.244 -0.229 5.543 1.00 87.88 114 THR A N 1
ATOM 874 C CA . THR A 1 114 ? -13.883 -0.327 5.002 1.00 87.88 114 THR A CA 1
ATOM 875 C C . THR A 1 114 ? -13.692 -1.602 4.192 1.00 87.88 114 THR A C 1
ATOM 877 O O . THR A 1 114 ? -13.217 -1.533 3.059 1.00 87.88 114 THR A O 1
ATOM 880 N N . VAL A 1 115 ? -14.108 -2.755 4.723 1.00 86.88 115 VAL A N 1
ATOM 881 C CA . VAL A 1 115 ? -14.055 -4.040 4.013 1.00 86.88 115 VAL A CA 1
ATOM 882 C C . VAL A 1 115 ? -14.930 -3.999 2.761 1.00 86.88 115 VAL A C 1
ATOM 884 O O . VAL A 1 115 ? -14.478 -4.434 1.706 1.00 86.88 115 VAL A O 1
ATOM 887 N N . GLY A 1 116 ? -16.129 -3.416 2.833 1.00 86.69 116 GLY A N 1
ATOM 888 C CA . GLY A 1 116 ? -17.017 -3.245 1.680 1.00 86.69 116 GLY A CA 1
ATOM 889 C C . GLY A 1 116 ? -16.410 -2.368 0.579 1.00 86.69 116 GLY A C 1
ATOM 890 O O . GLY A 1 116 ? -16.439 -2.735 -0.597 1.00 86.69 116 GLY A O 1
ATOM 891 N N . VAL A 1 117 ? -15.793 -1.240 0.947 1.00 84.56 117 VAL A N 1
ATOM 892 C CA . VAL A 1 117 ? -15.055 -0.371 0.016 1.00 84.56 117 VAL A CA 1
ATOM 893 C C . VAL A 1 117 ? -13.885 -1.125 -0.606 1.00 84.56 117 VAL A C 1
ATOM 895 O O . VAL A 1 117 ? -13.701 -1.049 -1.821 1.00 84.56 117 VAL A O 1
ATOM 898 N N . LEU A 1 118 ? -13.118 -1.871 0.195 1.00 83.44 118 LEU A N 1
ATOM 899 C CA . LEU A 1 118 ? -11.992 -2.665 -0.289 1.00 83.44 118 LEU A CA 1
ATOM 900 C C . LEU A 1 118 ? -12.452 -3.741 -1.269 1.00 83.44 118 LEU A C 1
ATOM 902 O O . LEU A 1 118 ? -11.911 -3.831 -2.364 1.00 83.44 118 LEU A O 1
ATOM 906 N N . TYR A 1 119 ? -13.494 -4.490 -0.912 1.00 81.06 119 TYR A N 1
ATOM 907 C CA . TYR A 1 119 ? -14.064 -5.542 -1.741 1.00 81.06 119 TYR A CA 1
ATOM 908 C C . TYR A 1 119 ? -14.553 -4.986 -3.080 1.00 81.06 119 TYR A C 1
ATOM 910 O O . TYR A 1 119 ? -14.149 -5.467 -4.138 1.00 81.06 119 TYR A O 1
ATOM 918 N N . ARG A 1 120 ? -15.332 -3.896 -3.057 1.00 79.00 120 ARG A N 1
ATOM 919 C CA . ARG A 1 120 ? -15.788 -3.232 -4.284 1.00 79.00 120 ARG A CA 1
ATOM 920 C C . ARG A 1 120 ? -14.610 -2.750 -5.129 1.00 79.00 120 ARG A C 1
ATOM 922 O O . ARG A 1 120 ? -14.607 -2.933 -6.339 1.00 79.00 120 ARG A O 1
ATOM 929 N N . ARG A 1 121 ? -13.596 -2.143 -4.512 1.00 77.19 121 ARG A N 1
ATOM 930 C CA . ARG A 1 121 ? -12.450 -1.578 -5.238 1.00 77.19 121 ARG A CA 1
ATOM 931 C C . ARG A 1 121 ? -11.517 -2.647 -5.806 1.00 77.19 121 ARG A C 1
ATOM 933 O O . ARG A 1 121 ? -10.874 -2.403 -6.817 1.00 77.19 121 ARG A O 1
ATOM 940 N N . GLU A 1 122 ? -11.418 -3.800 -5.160 1.00 70.50 122 GLU A N 1
ATOM 941 C CA . GLU A 1 122 ? -10.454 -4.845 -5.510 1.00 70.50 122 GLU A CA 1
ATOM 942 C C . GLU A 1 122 ? -11.046 -5.900 -6.453 1.00 70.50 122 GLU A C 1
ATOM 944 O O . GLU A 1 122 ? -10.350 -6.365 -7.352 1.00 70.50 122 GLU A O 1
ATOM 949 N N . PHE A 1 123 ? -12.340 -6.210 -6.320 1.00 61.31 123 PHE A N 1
ATOM 950 C CA . PHE A 1 123 ? -13.014 -7.225 -7.136 1.00 61.31 123 PHE A CA 1
ATOM 951 C C . PHE A 1 123 ? -13.892 -6.649 -8.255 1.00 61.31 123 PHE A C 1
ATOM 953 O O . PHE A 1 123 ? -14.129 -7.348 -9.237 1.00 61.31 123 PHE A O 1
ATOM 960 N N . ALA A 1 124 ? -14.328 -5.384 -8.168 1.00 56.34 124 ALA A N 1
ATOM 961 C CA . ALA A 1 124 ? -15.135 -4.743 -9.217 1.00 56.34 124 ALA A CA 1
ATOM 962 C C . ALA A 1 124 ? -14.339 -3.783 -10.122 1.00 56.34 124 ALA A C 1
ATOM 964 O O . ALA A 1 124 ? -14.924 -3.086 -10.948 1.00 56.34 124 ALA A O 1
ATOM 965 N N . SER A 1 125 ? -13.009 -3.708 -9.985 1.00 52.62 125 SER A N 1
ATOM 966 C CA . SER A 1 125 ? -12.214 -2.778 -10.789 1.00 52.62 125 SER A CA 1
ATOM 967 C C . SER A 1 125 ? -11.940 -3.322 -12.193 1.00 52.62 125 SER A C 1
ATOM 969 O O . SER A 1 125 ? -11.144 -4.243 -12.389 1.00 52.62 125 SER A O 1
ATOM 971 N N . HIS A 1 126 ? -12.571 -2.659 -13.157 1.00 52.25 126 HIS A N 1
ATOM 972 C CA . HIS A 1 126 ? -12.170 -2.333 -14.532 1.00 52.25 126 HIS A CA 1
ATOM 973 C C . HIS A 1 126 ? -10.718 -2.666 -14.963 1.00 52.25 126 HIS A C 1
ATOM 975 O O . HIS A 1 126 ? -10.486 -3.042 -16.107 1.00 52.25 126 HIS A O 1
ATOM 981 N N . SER A 1 127 ? -9.725 -2.600 -14.068 1.00 56.56 127 SER A N 1
ATOM 982 C CA . SER A 1 127 ? -8.342 -3.028 -14.328 1.00 56.56 127 SER A CA 1
ATOM 983 C C . SER A 1 127 ? -8.211 -4.497 -14.754 1.00 56.56 127 SER A C 1
ATOM 985 O O . SER A 1 127 ? -7.415 -4.785 -15.641 1.00 56.56 127 SER A O 1
ATOM 987 N N . ARG A 1 128 ? -8.983 -5.432 -14.174 1.00 60.56 128 ARG A N 1
ATOM 988 C CA . ARG A 1 128 ? -8.955 -6.846 -14.608 1.00 60.56 128 ARG A CA 1
ATOM 989 C C . ARG A 1 128 ? -9.497 -6.997 -16.028 1.00 60.56 128 ARG A C 1
ATOM 991 O O . ARG A 1 128 ? -8.943 -7.751 -16.814 1.00 60.56 128 ARG A O 1
ATOM 998 N N . GLU A 1 129 ? -10.563 -6.277 -16.353 1.00 62.53 129 GLU A N 1
ATOM 999 C CA . GLU A 1 129 ? -11.172 -6.282 -17.685 1.00 62.53 129 GLU A CA 1
ATOM 1000 C C . GLU A 1 129 ? -10.229 -5.692 -18.745 1.00 62.53 129 GLU A C 1
ATOM 1002 O O . GLU A 1 129 ? -10.102 -6.247 -19.832 1.00 62.53 129 GLU A O 1
ATOM 1007 N N . ILE A 1 130 ? -9.495 -4.628 -18.401 1.00 61.94 130 ILE A N 1
ATOM 1008 C CA . ILE A 1 130 ? -8.468 -4.036 -19.269 1.00 61.94 130 ILE A CA 1
ATOM 1009 C C . ILE A 1 130 ? -7.272 -4.982 -19.454 1.00 61.94 130 ILE A C 1
ATOM 1011 O O . ILE A 1 130 ? -6.796 -5.125 -20.573 1.00 61.94 130 ILE A O 1
ATOM 1015 N N . LEU A 1 131 ? -6.809 -5.661 -18.398 1.00 64.25 131 LEU A N 1
ATOM 1016 C CA . LEU A 1 131 ? -5.711 -6.636 -18.493 1.00 64.25 131 LEU A CA 1
ATOM 1017 C C . LEU A 1 131 ? -6.090 -7.891 -19.298 1.00 64.25 131 LEU A C 1
ATOM 1019 O O . LEU A 1 131 ? -5.218 -8.525 -19.881 1.00 64.25 131 LEU A O 1
ATOM 1023 N N . LEU A 1 132 ? -7.375 -8.256 -19.322 1.00 70.06 132 LEU A N 1
ATOM 1024 C CA . LEU A 1 132 ? -7.894 -9.380 -20.109 1.00 70.06 132 LEU A CA 1
ATOM 1025 C C . LEU A 1 132 ? -8.225 -8.999 -21.559 1.00 70.06 132 LEU A C 1
ATOM 1027 O O . LEU A 1 132 ? -8.450 -9.885 -22.383 1.00 70.06 132 LEU A O 1
ATOM 1031 N N . ARG A 1 133 ? -8.251 -7.703 -21.896 1.00 75.38 133 ARG A N 1
ATOM 1032 C CA . ARG A 1 133 ? -8.352 -7.258 -23.287 1.00 75.38 133 ARG A CA 1
ATOM 1033 C C . ARG A 1 133 ? -7.007 -7.470 -23.974 1.00 75.38 133 ARG A C 1
ATOM 1035 O O . ARG A 1 133 ? -6.074 -6.700 -23.779 1.00 75.38 133 ARG A O 1
ATOM 1042 N N . ILE A 1 134 ? -6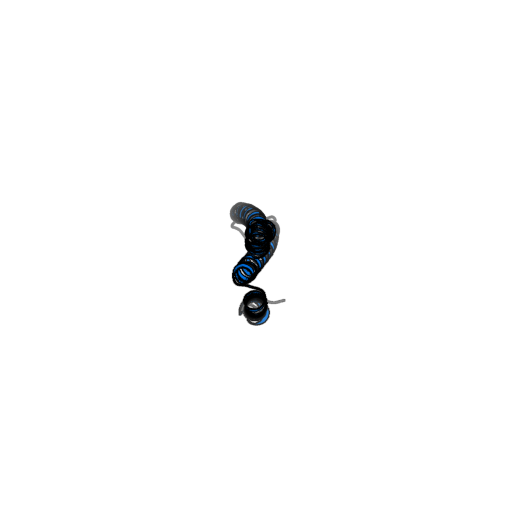.939 -8.496 -24.818 1.00 63.38 134 ILE A N 1
ATOM 1043 C CA . ILE A 1 134 ? -5.842 -8.672 -25.773 1.00 63.38 134 ILE A CA 1
ATOM 1044 C C . ILE A 1 134 ? -5.908 -7.503 -26.773 1.00 63.38 134 ILE A C 1
ATOM 1046 O O . ILE A 1 134 ? -6.952 -7.317 -27.410 1.00 63.38 134 ILE A O 1
ATOM 1050 N N . PRO A 1 135 ? -4.850 -6.684 -26.913 1.00 66.62 135 PRO A N 1
ATOM 1051 C CA . PRO A 1 135 ? -4.823 -5.611 -27.899 1.00 66.62 135 PRO A CA 1
ATOM 1052 C C . PRO A 1 135 ? -4.942 -6.174 -29.329 1.00 66.62 135 PRO A C 1
ATOM 1054 O O . PRO A 1 135 ? -4.274 -7.160 -29.655 1.00 66.62 135 PRO A O 1
ATOM 1057 N N . PRO A 1 136 ? -5.754 -5.575 -30.217 1.00 57.38 136 PRO A N 1
ATOM 1058 C CA . PRO A 1 136 ? -5.870 -6.044 -31.596 1.00 57.38 136 PRO A CA 1
ATOM 1059 C C . PRO A 1 136 ? -4.499 -5.996 -32.293 1.00 57.38 136 PRO A C 1
ATOM 1061 O O . PRO A 1 136 ? -3.868 -4.944 -32.344 1.00 57.38 136 PRO A O 1
ATOM 1064 N N . GLY A 1 137 ? -4.037 -7.145 -32.804 1.00 62.34 137 GLY A N 1
ATOM 1065 C CA . GLY A 1 137 ? -2.747 -7.289 -33.497 1.00 62.34 137 GLY A CA 1
ATOM 1066 C C . GLY A 1 137 ? -1.651 -8.055 -32.743 1.00 62.34 137 GLY A C 1
ATOM 1067 O O . GLY A 1 137 ? -0.563 -8.214 -33.287 1.00 62.34 137 GLY A O 1
ATOM 1068 N N . THR A 1 138 ? -1.911 -8.569 -31.534 1.00 59.12 138 THR A N 1
ATOM 1069 C CA . THR A 1 138 ? -0.981 -9.508 -30.873 1.00 59.12 138 THR A CA 1
ATOM 1070 C C . THR A 1 138 ? -1.182 -10.913 -31.451 1.00 59.12 138 THR A C 1
ATOM 1072 O O . THR A 1 138 ? -2.172 -11.568 -31.135 1.00 59.12 138 THR A O 1
ATOM 1075 N N . GLN A 1 139 ? -0.287 -11.366 -32.336 1.00 51.94 139 GLN A N 1
ATOM 1076 C CA . GLN A 1 139 ? -0.194 -12.789 -32.686 1.00 51.94 139 GLN A CA 1
ATOM 1077 C C . GLN A 1 139 ? 0.631 -13.479 -31.594 1.00 51.94 139 GLN A C 1
ATOM 1079 O O . GLN A 1 139 ? 1.762 -13.068 -31.340 1.00 51.94 139 GLN A O 1
ATOM 1084 N N . THR A 1 140 ? 0.024 -14.443 -30.905 1.00 50.91 140 THR A N 1
ATOM 1085 C CA . THR A 1 140 ? 0.685 -15.327 -29.929 1.00 50.91 140 THR A CA 1
ATOM 1086 C C . THR A 1 140 ? 1.564 -16.355 -30.612 1.00 50.91 140 THR A C 1
ATOM 1088 O O . THR A 1 140 ? 1.082 -16.899 -31.633 1.00 50.91 140 THR A O 1
#

Secondary structure (DSSP, 8-state):
-HHHHHHHHHHHHHTS--HHHHHHHHHHHHHHHHHHHHHHHHHHHHHHHHHHHHHTS-SSTTSTTHHHHHHHHHHHHHHHHHHHHHHHHHHHHHHHHHHGGG-HHHHHHHHHHHHHHHHHHHHS-THHHHHH-PPTT---